Protein AF-A0A957A226-F1 (afdb_monomer_lite)

Sequence (113 aa):
MLREHGGAESPGSNVAVVALAGVTLTEVAVYLPEPSEVVDTRDSLAIVLYGGDHVAAEALIGRLREVLPAMRAGYSWSDGEATLEGLVHVARQALATGRQGSGFRTDFRDQAG

Secondary structure (DSSP, 8-state):
--------------EEEEEEES--HHHHGGGPPSSEEEEEETTEEEEEEET--HHHHHHHHHHHHHH-TT-EEEEEEESSS--HHHHHHHHHHHHHHT---EE-------S--

Radius of gyration: 15.97 Å; chains: 1; bounding box: 43×35×48 Å

Foldseek 3Di:
DDPPDPPPPPCLWKKKKKKKFPDDCVLLVVLADPPWDWDDDPGIIIIIDTSDDLVNRVVSVVVSCVVPVVMFMEMEIESHDDDPVRRNVRRVVCRVVVPHYDYDYPPPPDPPD

pLDDT: mean 76.65, std 21.25, range [28.38, 95.0]

Structure (mmCIF, N/CA/C/O backbone):
data_AF-A0A957A226-F1
#
_entry.id   AF-A0A957A226-F1
#
loop_
_atom_site.group_PDB
_atom_site.id
_atom_site.type_symbol
_atom_site.label_atom_id
_atom_site.label_alt_id
_atom_site.label_comp_id
_atom_site.label_asym_id
_atom_site.label_entity_id
_atom_site.label_seq_id
_atom_site.pdbx_PDB_ins_code
_atom_site.Cartn_x
_atom_site.Cartn_y
_atom_site.Cartn_z
_atom_site.occupancy
_atom_site.B_iso_or_equiv
_atom_site.auth_seq_id
_atom_site.auth_comp_id
_atom_site.auth_asym_id
_atom_site.auth_atom_id
_atom_site.pdbx_PDB_model_num
ATOM 1 N N . MET A 1 1 ? 19.984 22.662 -36.603 1.00 42.81 1 MET A N 1
ATOM 2 C CA . MET A 1 1 ? 18.782 21.938 -36.139 1.00 42.81 1 MET A CA 1
ATOM 3 C C . MET A 1 1 ? 19.138 20.467 -36.049 1.00 42.81 1 MET A C 1
ATOM 5 O O . MET A 1 1 ? 19.166 19.802 -37.072 1.00 42.81 1 MET A O 1
ATOM 9 N N . LEU A 1 2 ? 19.477 19.986 -34.857 1.00 39.78 2 LEU A N 1
ATOM 10 C CA . LEU A 1 2 ? 19.677 18.565 -34.590 1.00 39.78 2 LEU A CA 1
ATOM 11 C C . LEU A 1 2 ? 18.651 18.210 -33.517 1.00 39.78 2 LEU A C 1
ATOM 13 O O . LEU A 1 2 ? 18.757 18.663 -32.383 1.00 39.78 2 LEU A O 1
ATOM 17 N N . ARG A 1 3 ? 17.578 17.525 -33.928 1.00 44.03 3 ARG A N 1
ATOM 18 C CA . ARG A 1 3 ? 16.659 16.868 -33.000 1.00 44.03 3 ARG A CA 1
ATOM 19 C C . ARG A 1 3 ? 17.364 15.592 -32.581 1.00 44.03 3 ARG A C 1
ATOM 21 O O . ARG A 1 3 ? 17.372 14.624 -33.334 1.00 44.03 3 ARG A O 1
ATOM 28 N N . GLU A 1 4 ? 18.037 15.655 -31.443 1.00 44.41 4 GLU A N 1
ATOM 29 C CA . GLU A 1 4 ? 18.612 14.471 -30.832 1.00 44.41 4 GLU A CA 1
ATOM 30 C C . GLU A 1 4 ? 17.477 13.528 -30.450 1.00 44.41 4 GLU A C 1
ATOM 32 O O . GLU A 1 4 ? 16.453 13.930 -29.895 1.00 44.41 4 GLU A O 1
ATOM 37 N N . HIS A 1 5 ? 17.666 12.290 -30.891 1.00 38.03 5 HIS A N 1
ATOM 38 C CA . HIS A 1 5 ? 16.861 11.118 -30.639 1.00 38.03 5 HIS A CA 1
ATOM 39 C C . HIS A 1 5 ? 16.182 11.171 -29.271 1.00 38.03 5 HIS A C 1
ATOM 41 O O . HIS A 1 5 ? 16.836 11.056 -28.236 1.00 38.03 5 HIS A O 1
ATOM 47 N N . GLY A 1 6 ? 14.851 11.276 -29.292 1.00 37.50 6 GLY A N 1
ATOM 48 C CA . GLY A 1 6 ? 14.043 10.727 -28.219 1.00 37.50 6 GLY A CA 1
ATOM 49 C C . GLY A 1 6 ? 14.408 9.256 -28.125 1.00 37.50 6 GLY A C 1
ATOM 50 O O . GLY A 1 6 ? 13.987 8.457 -28.964 1.00 37.50 6 GLY A O 1
ATOM 51 N N . GLY A 1 7 ? 15.276 8.928 -27.167 1.00 33.16 7 GLY A N 1
ATOM 52 C CA . GLY A 1 7 ? 15.410 7.569 -26.693 1.00 33.16 7 GLY A CA 1
ATOM 53 C C . GLY A 1 7 ? 14.004 7.153 -26.318 1.00 33.16 7 GLY A C 1
ATOM 54 O O . GLY A 1 7 ? 13.406 7.754 -25.431 1.00 33.16 7 GLY A O 1
ATOM 55 N N . ALA A 1 8 ? 13.442 6.221 -27.081 1.00 38.34 8 ALA A N 1
ATOM 56 C CA . ALA A 1 8 ? 12.244 5.534 -26.668 1.00 38.34 8 ALA A CA 1
ATOM 57 C C . ALA A 1 8 ? 12.595 4.911 -25.319 1.00 38.34 8 ALA A C 1
ATOM 59 O O . ALA A 1 8 ? 13.353 3.940 -25.265 1.00 38.34 8 ALA A O 1
ATOM 60 N N . GLU A 1 9 ? 12.140 5.550 -24.242 1.00 40.47 9 GLU A N 1
ATOM 61 C CA . GLU A 1 9 ? 12.075 4.941 -22.929 1.00 40.47 9 GLU A CA 1
ATOM 62 C C . GLU A 1 9 ? 11.368 3.616 -23.175 1.00 40.47 9 GLU A C 1
ATOM 64 O O . GLU A 1 9 ? 10.195 3.579 -23.550 1.00 40.47 9 GLU A O 1
ATOM 69 N N . SER A 1 10 ? 12.121 2.518 -23.106 1.00 38.84 10 SER A N 1
ATOM 70 C CA . SER A 1 10 ? 11.485 1.218 -22.988 1.00 38.84 10 SER A CA 1
ATOM 71 C C . SER A 1 10 ? 10.587 1.361 -21.765 1.00 38.84 10 SER A C 1
ATOM 73 O O . SER A 1 10 ? 11.118 1.764 -20.728 1.00 38.84 10 SER A O 1
ATOM 75 N N . PRO A 1 11 ? 9.266 1.135 -21.857 1.00 39.53 11 PRO A N 1
ATOM 76 C CA . PRO A 1 11 ? 8.399 1.185 -20.695 1.00 39.53 11 PRO A CA 1
ATOM 77 C C . PRO A 1 11 ? 8.728 -0.032 -19.821 1.00 39.53 11 PRO A C 1
ATOM 79 O O . PRO A 1 11 ? 7.974 -1.001 -19.764 1.00 39.53 11 PRO A O 1
ATOM 82 N N . GLY A 1 12 ? 9.898 -0.008 -19.175 1.00 47.59 12 GLY A N 1
ATOM 83 C CA . GLY A 1 12 ? 10.171 -0.764 -17.968 1.00 47.59 12 GLY A CA 1
ATOM 84 C C . GLY A 1 12 ? 9.116 -0.276 -17.001 1.00 47.59 12 GLY A C 1
ATOM 85 O O . GLY A 1 12 ? 9.162 0.864 -16.556 1.00 47.59 12 GLY A O 1
ATOM 86 N N . SER A 1 13 ? 8.038 -1.044 -16.899 1.00 65.06 13 SER A N 1
ATOM 87 C CA . SER A 1 13 ? 6.768 -0.525 -16.415 1.00 65.06 13 SER A CA 1
ATOM 88 C C . SER A 1 13 ? 6.948 -0.115 -14.963 1.00 65.06 13 SER A C 1
ATOM 90 O O . SER A 1 13 ? 7.180 -0.981 -14.126 1.00 65.06 13 SER A O 1
ATOM 92 N N . ASN A 1 14 ? 6.878 1.188 -14.682 1.00 83.75 14 ASN A N 1
ATOM 93 C CA . ASN A 1 14 ? 6.948 1.695 -13.317 1.00 83.75 14 ASN A CA 1
ATOM 94 C C . ASN A 1 14 ? 5.892 0.970 -12.484 1.00 83.75 14 ASN A C 1
ATOM 96 O O . ASN A 1 14 ? 4.732 0.875 -12.895 1.00 83.75 14 ASN A O 1
ATOM 100 N N . VAL A 1 15 ? 6.283 0.416 -11.346 1.00 88.50 15 VAL A N 1
ATOM 101 C CA . VAL A 1 15 ? 5.347 -0.238 -10.435 1.00 88.50 15 VAL A CA 1
ATOM 102 C C . VAL A 1 15 ? 5.605 0.278 -9.038 1.00 88.50 15 VAL A C 1
ATOM 104 O O . VAL A 1 15 ? 6.727 0.215 -8.532 1.00 88.50 15 VAL A O 1
ATOM 107 N N . ALA A 1 16 ? 4.535 0.713 -8.385 1.00 91.44 16 ALA A N 1
ATOM 108 C CA . ALA A 1 16 ? 4.526 0.961 -6.957 1.00 91.44 16 ALA A CA 1
ATOM 109 C C . ALA A 1 16 ? 3.642 -0.069 -6.255 1.00 91.44 16 ALA A C 1
ATOM 111 O O . ALA A 1 16 ? 2.612 -0.485 -6.779 1.00 91.44 16 ALA A O 1
ATOM 112 N N . VAL A 1 17 ? 4.039 -0.485 -5.057 1.00 92.19 17 VAL A N 1
ATOM 113 C CA . VAL A 1 17 ? 3.264 -1.397 -4.219 1.00 92.19 17 VAL A CA 1
ATOM 114 C C . VAL A 1 17 ? 3.019 -0.752 -2.869 1.00 92.19 17 VAL A C 1
ATOM 116 O O . VAL A 1 17 ? 3.953 -0.320 -2.197 1.00 92.19 17 VAL A O 1
ATOM 119 N N . VAL A 1 18 ? 1.759 -0.729 -2.446 1.00 93.50 18 VAL A N 1
ATOM 120 C CA . VAL A 1 18 ? 1.317 -0.199 -1.156 1.00 93.50 18 VAL A CA 1
ATOM 121 C C . VAL A 1 18 ? 0.782 -1.342 -0.301 1.00 93.50 18 VAL A C 1
ATOM 123 O O . VAL A 1 18 ? -0.256 -1.916 -0.607 1.00 93.50 18 VAL A O 1
ATOM 126 N N . ALA A 1 19 ? 1.474 -1.669 0.786 1.00 93.69 19 ALA A N 1
ATOM 127 C CA . ALA A 1 19 ? 1.017 -2.626 1.784 1.00 93.69 19 ALA A CA 1
ATOM 128 C C . ALA A 1 19 ? 0.230 -1.913 2.891 1.00 93.69 19 ALA A C 1
ATOM 130 O O . ALA A 1 19 ? 0.723 -0.956 3.489 1.00 93.69 19 ALA A O 1
ATOM 131 N N . LEU A 1 20 ? -0.963 -2.412 3.199 1.00 93.25 20 LEU A N 1
ATOM 132 C CA . LEU A 1 20 ? -1.903 -1.865 4.169 1.00 93.25 20 LEU A CA 1
ATOM 133 C C . LEU A 1 20 ? -2.243 -2.901 5.245 1.00 93.25 20 LEU A C 1
ATOM 135 O O . LEU A 1 20 ? -2.409 -4.082 4.945 1.00 93.25 20 LEU A O 1
ATOM 139 N N . ALA A 1 21 ? -2.403 -2.452 6.489 1.00 91.81 21 ALA A N 1
ATOM 140 C CA . ALA A 1 21 ? -2.951 -3.254 7.584 1.00 91.81 21 ALA A CA 1
ATOM 141 C C . ALA A 1 21 ? -4.009 -2.476 8.373 1.00 91.81 21 ALA A C 1
ATOM 143 O O . ALA A 1 21 ? -3.985 -1.244 8.419 1.00 91.81 21 ALA A O 1
ATOM 144 N N . GLY A 1 22 ? -4.903 -3.221 9.030 1.00 90.50 22 GLY A N 1
ATOM 145 C CA . GLY A 1 22 ? -6.032 -2.659 9.779 1.00 90.50 22 GLY A CA 1
ATOM 146 C C . GLY A 1 22 ? -7.198 -2.211 8.895 1.00 90.50 22 GLY A C 1
ATOM 147 O O . GLY A 1 22 ? -7.996 -1.395 9.336 1.00 90.50 22 GLY A O 1
ATOM 148 N N . VAL A 1 23 ? -7.263 -2.715 7.659 1.00 91.56 23 VAL A N 1
ATOM 149 C CA . VAL A 1 23 ? -8.302 -2.422 6.662 1.00 91.56 23 VAL A CA 1
ATOM 150 C C . VAL A 1 23 ? -8.664 -3.692 5.899 1.00 91.56 23 VAL A C 1
ATOM 152 O O . VAL A 1 23 ? -7.857 -4.618 5.800 1.00 91.56 23 VAL A O 1
ATOM 155 N N . THR A 1 24 ? -9.865 -3.722 5.341 1.00 91.69 24 THR A N 1
ATOM 156 C CA . THR A 1 24 ? -10.384 -4.791 4.484 1.00 91.69 24 THR A CA 1
ATOM 157 C C . THR A 1 24 ? -10.418 -4.362 3.021 1.00 91.69 24 THR A C 1
ATOM 159 O O . THR A 1 24 ? -10.451 -3.170 2.708 1.00 91.69 24 THR A O 1
ATOM 162 N N . LEU A 1 25 ? -10.445 -5.335 2.101 1.00 90.19 25 LEU A N 1
ATOM 163 C CA . LEU A 1 25 ? -10.555 -5.053 0.666 1.00 90.19 25 LEU A CA 1
ATOM 164 C C . LEU A 1 25 ? -11.788 -4.192 0.362 1.00 90.19 25 LEU A C 1
ATOM 166 O O . LEU A 1 25 ? -11.698 -3.234 -0.397 1.00 90.19 25 LEU A O 1
ATOM 170 N N . THR A 1 26 ? -12.917 -4.484 1.008 1.00 91.06 26 THR A N 1
ATOM 171 C CA . THR A 1 26 ? -14.169 -3.736 0.843 1.00 91.06 26 THR A CA 1
ATOM 172 C C . THR A 1 26 ? -14.023 -2.257 1.204 1.00 91.06 26 THR A C 1
ATOM 174 O O . THR A 1 26 ? -14.584 -1.408 0.517 1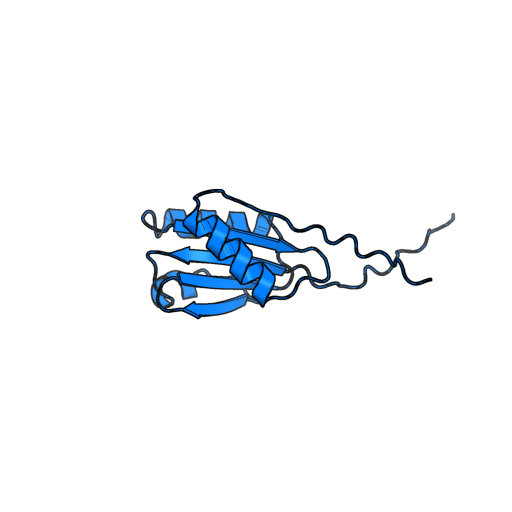.00 91.06 26 THR A O 1
ATOM 177 N N . GLU A 1 27 ? -13.263 -1.936 2.254 1.00 91.31 27 GLU A N 1
ATOM 178 C CA . GLU A 1 27 ? -13.040 -0.551 2.687 1.00 91.31 27 GLU A CA 1
ATOM 179 C C . GLU A 1 27 ? -12.171 0.235 1.703 1.00 91.31 27 GLU A C 1
ATOM 181 O O . GLU A 1 27 ? -12.390 1.431 1.521 1.00 91.31 27 GLU A O 1
ATOM 186 N N . VAL A 1 28 ? -11.201 -0.419 1.055 1.00 92.00 28 VAL A N 1
ATOM 187 C CA . VAL A 1 28 ? -10.244 0.262 0.167 1.00 92.00 28 VAL A CA 1
ATOM 188 C C . VAL A 1 28 ? -10.650 0.241 -1.307 1.00 92.00 28 VAL A C 1
ATOM 190 O O . VAL A 1 28 ? -10.242 1.135 -2.044 1.00 92.00 28 VAL A O 1
ATOM 193 N N . ALA A 1 29 ? -11.469 -0.725 -1.741 1.00 90.25 29 ALA A N 1
ATOM 194 C CA . ALA A 1 29 ? -11.789 -0.984 -3.150 1.00 90.25 29 ALA A CA 1
ATOM 195 C C . ALA A 1 29 ? -12.325 0.245 -3.904 1.00 90.25 29 ALA A C 1
ATOM 197 O O . ALA A 1 29 ? -11.977 0.457 -5.060 1.00 90.25 29 ALA A O 1
ATOM 198 N N . VAL A 1 30 ? -13.128 1.085 -3.245 1.00 90.00 30 VAL A N 1
ATOM 199 C CA . VAL A 1 30 ? -13.733 2.283 -3.859 1.00 90.00 30 VAL A CA 1
ATOM 200 C C . VAL A 1 30 ? -12.746 3.439 -4.073 1.00 90.00 30 VAL A C 1
ATOM 202 O O . VAL A 1 30 ? -13.087 4.420 -4.728 1.00 90.00 30 VAL A O 1
ATOM 205 N N . TYR A 1 31 ? -11.535 3.342 -3.518 1.00 88.75 31 TYR A N 1
ATOM 206 C CA . TYR A 1 31 ? -10.499 4.377 -3.590 1.00 88.75 31 TYR A CA 1
ATOM 207 C C . TYR A 1 31 ? -9.321 3.992 -4.488 1.00 88.75 31 TYR A C 1
ATOM 209 O O . TYR A 1 31 ? -8.416 4.814 -4.678 1.00 88.75 31 TYR A O 1
ATOM 217 N N . LEU A 1 32 ? -9.315 2.761 -5.009 1.00 88.38 32 LEU A N 1
ATOM 218 C CA . LEU A 1 32 ? -8.213 2.239 -5.803 1.00 88.38 32 LEU A CA 1
ATOM 219 C C . LEU A 1 32 ? -8.165 2.930 -7.172 1.00 88.38 32 LEU A C 1
ATOM 221 O O . LEU A 1 32 ? -9.189 3.016 -7.850 1.00 88.38 32 LEU A O 1
ATOM 225 N N . PRO A 1 33 ? -6.997 3.441 -7.595 1.00 85.25 33 PRO A N 1
ATOM 226 C CA . PRO A 1 33 ? -6.833 3.955 -8.946 1.00 85.25 33 PRO A CA 1
ATOM 227 C C . PRO A 1 33 ? -6.834 2.798 -9.952 1.00 85.25 33 PRO A C 1
ATOM 229 O O . PRO A 1 33 ? -6.331 1.716 -9.657 1.00 85.25 33 PRO A O 1
ATOM 232 N N . GLU A 1 34 ? -7.347 3.024 -11.156 1.00 82.50 34 GLU A N 1
ATOM 233 C CA . GLU A 1 34 ? -7.177 2.085 -12.268 1.00 82.50 34 GLU A CA 1
ATOM 234 C C . GLU A 1 34 ? -6.020 2.546 -13.174 1.00 82.50 34 GLU A C 1
ATOM 236 O O . GLU A 1 34 ? -5.928 3.745 -13.457 1.00 82.50 34 GLU A O 1
ATOM 241 N N . PRO A 1 35 ? -5.152 1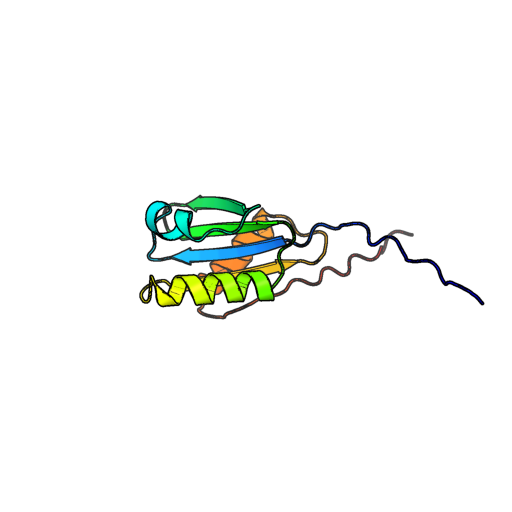.637 -13.661 1.00 82.06 35 PRO A N 1
ATOM 242 C CA . PRO A 1 35 ? -5.121 0.196 -13.391 1.00 82.06 35 PRO A CA 1
ATOM 243 C C . PRO A 1 35 ? -4.399 -0.158 -12.072 1.00 82.06 35 PRO A C 1
ATOM 245 O O . PRO A 1 35 ? -3.253 0.238 -11.855 1.00 82.06 35 PRO A O 1
ATOM 248 N N . SER A 1 36 ? -5.038 -0.966 -11.217 1.00 87.81 36 SER A N 1
ATOM 249 C CA . SER A 1 36 ? -4.406 -1.552 -10.025 1.00 87.81 36 SER A CA 1
ATOM 250 C C . SER A 1 36 ? -4.805 -3.007 -9.799 1.00 87.81 36 SER A C 1
ATOM 252 O O . SER A 1 36 ? -5.836 -3.475 -10.278 1.00 87.81 36 SER A O 1
ATOM 254 N N . GLU A 1 37 ? -3.967 -3.726 -9.060 1.00 91.94 37 GLU A N 1
ATOM 255 C CA . GLU A 1 37 ? -4.219 -5.097 -8.616 1.00 91.94 37 GLU A CA 1
ATOM 256 C C . GLU A 1 37 ? -4.114 -5.177 -7.092 1.00 91.94 37 GLU A C 1
ATOM 258 O O . GLU A 1 37 ? -3.317 -4.469 -6.478 1.00 91.94 37 GLU A O 1
ATOM 263 N N . VAL A 1 38 ? -4.912 -6.045 -6.469 1.00 92.31 38 VAL A N 1
ATOM 264 C CA . VAL A 1 38 ? -4.864 -6.281 -5.023 1.00 92.31 38 VAL A CA 1
ATOM 265 C C . VAL A 1 38 ? -4.412 -7.709 -4.757 1.00 92.31 38 VAL A C 1
ATOM 267 O O . VAL A 1 38 ? -5.068 -8.669 -5.152 1.00 92.31 38 VAL A O 1
ATOM 270 N N . VAL A 1 39 ? -3.324 -7.835 -4.005 1.00 89.69 39 VAL A N 1
ATOM 271 C CA . VAL A 1 39 ? -2.850 -9.086 -3.423 1.00 89.69 39 VAL A CA 1
ATOM 272 C C . VAL A 1 39 ? -3.264 -9.121 -1.953 1.00 89.69 39 VAL A C 1
ATOM 274 O O . VAL A 1 39 ? -2.664 -8.463 -1.099 1.00 89.69 39 VAL A O 1
ATOM 277 N N . ASP A 1 40 ? -4.306 -9.892 -1.659 1.00 87.25 40 ASP A N 1
ATOM 278 C CA . ASP A 1 40 ? -4.821 -10.088 -0.303 1.00 87.25 40 ASP A CA 1
ATOM 279 C C . ASP A 1 40 ? -4.058 -11.208 0.425 1.00 87.25 40 ASP A C 1
ATOM 281 O O . ASP A 1 40 ? -3.793 -12.281 -0.122 1.00 87.25 40 ASP A O 1
ATOM 285 N N . THR A 1 41 ? -3.691 -10.960 1.680 1.00 78.44 41 THR A N 1
ATOM 286 C CA . THR A 1 41 ? -3.139 -11.963 2.593 1.00 78.44 41 THR A CA 1
ATOM 287 C C . THR A 1 41 ? -3.763 -11.818 3.969 1.00 78.44 41 THR A C 1
ATOM 289 O O . THR A 1 41 ? -4.258 -10.754 4.319 1.00 78.44 41 THR A O 1
ATOM 292 N N . ARG A 1 42 ? -3.658 -12.869 4.794 1.00 77.94 42 ARG A N 1
ATOM 293 C CA . ARG A 1 42 ? -4.294 -12.940 6.124 1.00 77.94 42 ARG A CA 1
ATOM 294 C C . ARG A 1 42 ? -4.103 -11.699 7.004 1.00 77.94 42 ARG A C 1
ATOM 296 O O . ARG A 1 42 ? -5.007 -11.382 7.767 1.00 77.94 42 ARG A O 1
ATOM 303 N N . ASP A 1 43 ? -2.958 -11.025 6.900 1.00 83.94 43 ASP A N 1
ATOM 304 C CA . ASP A 1 43 ? -2.563 -9.952 7.818 1.00 83.94 43 ASP A CA 1
ATOM 305 C C . ASP A 1 43 ? -2.382 -8.582 7.134 1.00 83.94 43 ASP A C 1
ATOM 307 O O . ASP A 1 43 ? -2.135 -7.580 7.808 1.00 83.94 43 ASP A O 1
ATOM 311 N N . SER A 1 44 ? -2.461 -8.518 5.798 1.00 89.19 44 SER A N 1
ATOM 312 C CA . SER A 1 44 ? -2.255 -7.276 5.042 1.00 89.19 44 SER A CA 1
ATOM 313 C C . SER A 1 44 ? -2.800 -7.352 3.617 1.00 89.19 44 SER A C 1
ATOM 315 O O . SER A 1 44 ? -2.738 -8.404 2.978 1.00 89.19 44 SER A O 1
ATOM 317 N N . LEU A 1 45 ? -3.213 -6.207 3.084 1.00 94.31 45 LEU A N 1
ATOM 318 C CA . LEU A 1 45 ? -3.486 -6.023 1.659 1.00 94.31 45 LEU A CA 1
ATOM 319 C C . LEU A 1 45 ? -2.257 -5.414 0.992 1.00 94.31 45 LEU A C 1
ATOM 321 O O . LEU A 1 45 ? -1.659 -4.505 1.557 1.00 94.31 45 LEU A O 1
ATOM 325 N N . ALA A 1 46 ? -1.888 -5.863 -0.202 1.00 93.75 46 ALA A N 1
ATOM 326 C CA . ALA A 1 46 ? -0.916 -5.172 -1.043 1.00 93.75 46 ALA A CA 1
ATOM 327 C C . ALA A 1 46 ? -1.596 -4.690 -2.329 1.00 93.75 46 ALA A C 1
ATOM 329 O O . ALA A 1 46 ? -2.197 -5.484 -3.042 1.00 93.75 46 ALA A O 1
ATOM 330 N N . ILE A 1 47 ? -1.511 -3.393 -2.611 1.00 95.00 47 ILE A N 1
ATOM 331 C CA . ILE A 1 47 ? -2.079 -2.748 -3.796 1.00 95.00 47 ILE A CA 1
ATOM 332 C C . ILE A 1 47 ? -0.939 -2.455 -4.763 1.00 95.00 47 ILE A C 1
ATOM 334 O O . ILE A 1 47 ? -0.004 -1.739 -4.413 1.00 95.00 47 ILE A O 1
ATOM 338 N N . VAL A 1 48 ? -1.027 -2.999 -5.967 1.00 93.31 48 VAL A N 1
ATOM 339 C CA . VAL A 1 48 ? -0.073 -2.819 -7.059 1.00 93.31 48 VAL A CA 1
ATOM 340 C C . VAL A 1 48 ? -0.583 -1.711 -7.970 1.00 93.31 48 VAL A C 1
ATOM 342 O O . VAL A 1 48 ? -1.708 -1.779 -8.458 1.00 93.31 48 VAL A O 1
ATOM 345 N N . LEU A 1 49 ? 0.239 -0.692 -8.193 1.00 92.12 49 LEU A N 1
ATOM 346 C CA . LEU A 1 49 ? -0.045 0.470 -9.027 1.00 92.12 49 LEU A CA 1
ATOM 347 C C . LEU A 1 49 ? 0.792 0.370 -10.303 1.00 92.12 49 LEU A C 1
ATOM 349 O O . LEU A 1 49 ? 1.983 0.690 -10.295 1.00 92.12 49 LEU A O 1
ATOM 353 N N . TYR A 1 50 ? 0.178 -0.095 -11.391 1.00 88.31 50 TYR A N 1
ATOM 354 C CA . TYR A 1 50 ? 0.850 -0.214 -12.684 1.00 88.31 50 TYR A CA 1
ATOM 355 C C . TYR A 1 50 ? 1.027 1.168 -13.322 1.00 88.31 50 TYR A C 1
ATOM 357 O O . TYR A 1 50 ? 0.089 1.958 -13.395 1.00 88.31 50 TYR A O 1
ATOM 365 N N . GLY A 1 51 ? 2.243 1.470 -13.770 1.00 87.00 51 GLY A N 1
ATOM 366 C CA . GLY A 1 51 ? 2.655 2.817 -14.168 1.00 87.00 51 GLY A CA 1
ATOM 367 C C . GLY A 1 51 ? 2.846 3.782 -12.990 1.00 87.00 51 GLY A C 1
ATOM 368 O O . GLY A 1 51 ? 3.019 4.976 -13.221 1.00 87.00 51 GLY A O 1
ATOM 369 N N . GLY A 1 52 ? 2.780 3.295 -11.746 1.00 84.50 52 GLY A N 1
ATOM 370 C CA . GLY A 1 52 ? 2.877 4.106 -10.534 1.00 84.50 52 GLY A CA 1
ATOM 371 C C . GLY A 1 52 ? 4.306 4.250 -10.011 1.00 84.50 52 GLY A C 1
ATOM 372 O O . GLY A 1 52 ? 5.141 3.370 -10.194 1.00 84.50 52 GLY A O 1
ATOM 373 N N . ASP A 1 53 ? 4.556 5.350 -9.307 1.00 88.06 53 ASP A N 1
ATOM 374 C CA . ASP A 1 53 ? 5.807 5.660 -8.615 1.00 88.06 53 ASP A CA 1
ATOM 375 C C . ASP A 1 53 ? 5.560 5.914 -7.112 1.00 88.06 53 ASP A C 1
ATOM 377 O O . ASP A 1 53 ? 4.465 5.693 -6.577 1.00 88.06 53 ASP A O 1
ATOM 381 N N . HIS A 1 54 ? 6.584 6.392 -6.404 1.00 86.00 54 HIS A N 1
ATOM 382 C CA . HIS A 1 54 ? 6.453 6.791 -5.002 1.00 86.00 54 HIS A CA 1
ATOM 383 C C . HIS A 1 54 ? 5.387 7.876 -4.771 1.00 86.00 54 HIS A C 1
ATOM 385 O O . HIS A 1 54 ? 4.699 7.829 -3.753 1.00 86.00 54 HIS A O 1
ATOM 391 N N . VAL A 1 55 ? 5.193 8.811 -5.708 1.00 89.94 55 VAL A N 1
ATOM 392 C CA . VAL A 1 55 ? 4.185 9.876 -5.592 1.00 89.94 55 VAL A CA 1
ATOM 393 C C . VAL A 1 55 ? 2.784 9.279 -5.666 1.00 89.94 55 VAL A C 1
ATOM 395 O O . VAL A 1 55 ? 1.921 9.626 -4.859 1.00 89.94 55 VAL A O 1
ATOM 398 N N . ALA A 1 56 ? 2.555 8.336 -6.582 1.00 89.81 56 ALA A N 1
ATOM 399 C CA . ALA A 1 56 ? 1.290 7.613 -6.682 1.00 89.81 56 ALA A CA 1
ATOM 400 C C . ALA A 1 56 ? 0.987 6.812 -5.403 1.00 89.81 56 ALA A C 1
ATOM 402 O O . ALA A 1 56 ? -0.144 6.837 -4.906 1.00 89.81 56 ALA A O 1
ATOM 403 N N . ALA A 1 57 ? 1.999 6.149 -4.835 1.00 90.25 57 ALA A N 1
ATOM 404 C CA . ALA A 1 57 ? 1.872 5.429 -3.570 1.00 90.25 57 ALA A CA 1
ATOM 405 C C . ALA A 1 57 ? 1.522 6.364 -2.401 1.00 90.25 57 ALA A C 1
ATOM 407 O O . ALA A 1 57 ? 0.581 6.095 -1.651 1.00 90.25 57 ALA A O 1
ATOM 408 N N . GLU A 1 58 ? 2.236 7.481 -2.251 1.00 90.25 58 GLU A N 1
ATOM 409 C CA . GLU A 1 58 ? 1.991 8.461 -1.189 1.00 90.25 58 GLU A CA 1
ATOM 410 C C . GLU A 1 58 ? 0.624 9.132 -1.322 1.00 90.25 58 GLU A C 1
ATOM 412 O O . GLU A 1 58 ? -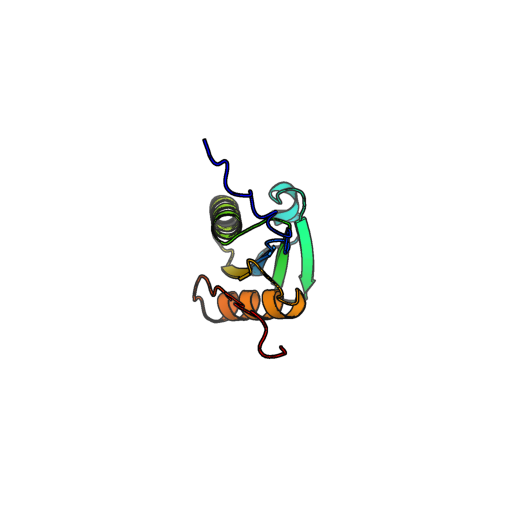0.079 9.293 -0.322 1.00 90.25 58 GLU A O 1
ATOM 417 N N . ALA A 1 59 ? 0.203 9.454 -2.546 1.00 92.38 59 ALA A N 1
ATOM 418 C CA . ALA A 1 59 ? -1.115 10.015 -2.816 1.00 92.38 59 ALA A CA 1
ATOM 419 C C . ALA A 1 59 ? -2.241 9.047 -2.417 1.00 92.38 59 ALA A C 1
ATOM 421 O O . ALA A 1 59 ? -3.216 9.461 -1.781 1.00 92.38 59 ALA A O 1
ATOM 422 N N . LEU A 1 60 ? -2.102 7.756 -2.738 1.00 92.75 60 LEU A N 1
ATOM 423 C CA . LEU A 1 60 ? -3.058 6.729 -2.323 1.00 92.75 60 LEU A CA 1
ATOM 424 C C . LEU A 1 60 ? -3.099 6.589 -0.796 1.00 92.75 60 LEU A C 1
ATOM 426 O O . LEU A 1 60 ? -4.180 6.590 -0.208 1.00 92.75 60 LEU A O 1
ATOM 430 N N . ILE A 1 61 ? -1.937 6.516 -0.140 1.00 91.69 61 ILE A N 1
ATOM 431 C CA . ILE A 1 61 ? -1.850 6.417 1.324 1.00 91.69 61 ILE A CA 1
ATOM 432 C C . ILE A 1 61 ? -2.484 7.639 1.993 1.00 91.69 61 ILE A C 1
ATOM 434 O O . ILE A 1 61 ? -3.222 7.480 2.964 1.00 91.69 61 ILE A O 1
ATOM 438 N N . GLY A 1 62 ? -2.211 8.844 1.487 1.00 91.69 62 GLY A N 1
ATOM 439 C CA . GLY A 1 62 ? -2.786 10.089 1.989 1.00 91.69 62 GLY A CA 1
ATOM 440 C C . GLY A 1 62 ? -4.310 10.056 1.947 1.00 91.69 62 GLY A C 1
ATOM 441 O O . GLY A 1 62 ? -4.948 10.198 2.988 1.00 91.69 62 GLY A O 1
ATOM 442 N N . ARG A 1 63 ? -4.882 9.745 0.778 1.00 93.31 63 ARG A N 1
ATOM 443 C CA . ARG A 1 63 ? -6.336 9.623 0.597 1.00 93.31 63 ARG A CA 1
ATOM 444 C C . ARG A 1 63 ? -6.947 8.577 1.526 1.00 93.31 63 ARG A C 1
ATOM 446 O O . ARG A 1 63 ? -7.960 8.838 2.161 1.00 93.31 63 ARG A O 1
ATOM 453 N N . LEU A 1 64 ? -6.334 7.399 1.631 1.00 91.81 64 LEU A N 1
ATOM 454 C CA . LEU A 1 64 ? -6.844 6.336 2.497 1.00 91.81 64 LEU A CA 1
ATOM 455 C C . LEU A 1 64 ? -6.775 6.715 3.979 1.00 91.81 64 LEU A C 1
ATOM 457 O O . LEU A 1 64 ? -7.683 6.372 4.724 1.00 91.81 64 LEU A O 1
ATOM 461 N N . ARG A 1 65 ? -5.755 7.456 4.423 1.00 90.88 65 ARG A N 1
ATOM 462 C CA . ARG A 1 65 ? -5.656 7.918 5.819 1.00 90.88 65 ARG A CA 1
ATOM 463 C C . ARG A 1 65 ? -6.737 8.925 6.206 1.00 90.88 65 ARG A C 1
ATOM 465 O O . ARG A 1 65 ? -7.105 8.962 7.377 1.00 90.88 65 ARG A O 1
ATOM 472 N N . GLU A 1 66 ? -7.245 9.717 5.262 1.00 92.62 66 GLU A N 1
ATOM 473 C CA . GLU A 1 66 ? -8.351 10.653 5.518 1.00 92.62 66 GLU A CA 1
ATOM 474 C C . GLU A 1 66 ? -9.641 9.922 5.909 1.00 92.62 66 GLU A C 1
ATOM 476 O O . GLU A 1 66 ? -10.408 10.418 6.734 1.00 92.62 66 GLU A O 1
ATOM 481 N N . VAL A 1 67 ? -9.863 8.731 5.348 1.00 94.06 67 VAL A N 1
ATOM 482 C CA . VAL A 1 67 ? -11.081 7.932 5.559 1.00 94.06 67 VAL A CA 1
ATOM 483 C C . VAL A 1 67 ? -10.884 6.753 6.519 1.00 94.06 67 VAL A C 1
ATOM 485 O O . VAL A 1 67 ? -11.833 6.336 7.178 1.00 94.06 67 VAL A O 1
ATOM 488 N N . LEU A 1 68 ? -9.659 6.237 6.643 1.00 91.00 68 LEU A N 1
ATOM 489 C CA . LEU A 1 68 ? -9.280 5.076 7.455 1.00 91.00 68 LEU A CA 1
ATOM 490 C C . LEU A 1 68 ? -8.096 5.444 8.378 1.00 91.00 68 LEU A C 1
ATOM 492 O O . LEU A 1 68 ? -6.975 4.967 8.187 1.00 91.00 68 LEU A O 1
ATOM 496 N N . PRO A 1 69 ? -8.303 6.286 9.409 1.00 86.50 69 PRO A N 1
ATOM 497 C CA . PRO A 1 69 ? -7.214 6.850 10.218 1.00 86.50 69 PRO A CA 1
ATOM 498 C C . PRO A 1 69 ? -6.461 5.821 11.077 1.00 86.50 69 PRO A C 1
ATOM 500 O O . PRO A 1 69 ? -5.334 6.074 11.495 1.00 86.50 69 PRO A O 1
ATOM 503 N N . ALA A 1 70 ? -7.064 4.657 11.343 1.00 88.00 70 ALA A N 1
ATOM 504 C CA . ALA A 1 70 ? -6.427 3.558 12.074 1.00 88.00 70 ALA A CA 1
ATOM 505 C C . ALA A 1 70 ? -5.537 2.665 11.183 1.00 88.00 70 ALA A C 1
ATOM 507 O O . ALA A 1 70 ? -4.847 1.778 11.691 1.00 88.00 70 ALA A O 1
ATOM 508 N N . MET A 1 71 ? -5.544 2.889 9.865 1.00 91.19 71 MET A N 1
ATOM 509 C CA . MET A 1 71 ? -4.771 2.111 8.906 1.00 91.19 71 MET A CA 1
ATOM 510 C C . MET A 1 71 ? -3.269 2.354 9.073 1.00 91.19 71 MET A C 1
ATOM 512 O O . MET A 1 71 ? -2.794 3.486 9.208 1.00 91.19 71 MET A O 1
ATOM 516 N N . ARG A 1 72 ? -2.488 1.281 8.955 1.00 90.44 72 ARG A N 1
ATOM 517 C CA . ARG A 1 72 ? -1.035 1.356 8.772 1.00 90.44 72 ARG A CA 1
ATOM 518 C C . ARG A 1 72 ? -0.693 1.105 7.312 1.00 90.44 72 ARG A C 1
ATOM 520 O O . ARG A 1 72 ? -1.322 0.267 6.677 1.00 90.44 72 ARG A O 1
ATOM 527 N N . ALA A 1 73 ? 0.326 1.798 6.812 1.00 90.88 73 ALA A N 1
ATOM 528 C CA . ALA A 1 73 ? 0.791 1.647 5.439 1.00 90.88 73 ALA A CA 1
ATOM 529 C C . ALA A 1 73 ? 2.321 1.592 5.358 1.0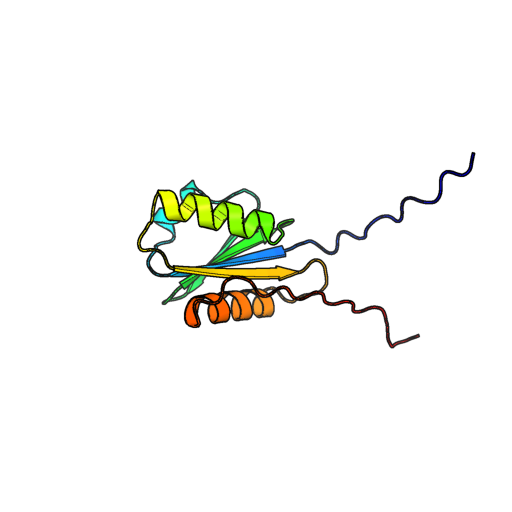0 90.88 73 ALA A C 1
ATOM 531 O O . ALA A 1 73 ? 3.010 2.267 6.126 1.00 90.88 73 ALA A O 1
ATOM 532 N N . GLY A 1 74 ? 2.826 0.822 4.400 1.00 91.62 74 GLY A N 1
ATOM 533 C CA . GLY A 1 74 ? 4.202 0.846 3.908 1.00 91.62 74 GLY A CA 1
ATOM 534 C C . GLY A 1 74 ? 4.193 0.718 2.388 1.00 91.62 74 GLY A C 1
ATOM 535 O O . GLY A 1 74 ? 3.243 0.176 1.831 1.00 91.62 74 GLY A O 1
ATOM 536 N N . TYR A 1 75 ? 5.211 1.231 1.702 1.00 91.75 75 TYR A N 1
ATOM 537 C CA . TYR A 1 75 ? 5.254 1.168 0.242 1.00 91.75 75 TYR A CA 1
ATOM 538 C C . TYR A 1 75 ? 6.663 0.932 -0.299 1.00 91.75 75 TYR A C 1
ATOM 540 O O . TYR A 1 75 ? 7.662 1.218 0.368 1.00 91.75 75 TYR A O 1
ATOM 548 N N . SER A 1 76 ? 6.717 0.413 -1.519 1.00 91.50 76 SER A N 1
ATOM 549 C CA . SER A 1 76 ? 7.912 0.236 -2.343 1.00 91.50 76 SER A CA 1
ATOM 550 C C . SER A 1 76 ? 7.597 0.651 -3.780 1.00 91.50 76 SER A C 1
ATOM 552 O O . SER A 1 76 ? 6.432 0.708 -4.172 1.00 91.50 76 SER A O 1
ATOM 554 N N . TRP A 1 77 ? 8.621 0.967 -4.567 1.00 89.94 77 TRP A N 1
ATOM 555 C CA . TRP A 1 77 ? 8.467 1.220 -5.998 1.00 89.94 77 TRP A CA 1
ATOM 556 C C . TRP A 1 77 ? 9.742 0.850 -6.751 1.00 89.94 77 TRP A C 1
ATOM 558 O O . TRP A 1 77 ? 10.825 0.767 -6.155 1.00 89.94 77 TRP A O 1
ATOM 568 N N . SER A 1 78 ? 9.603 0.630 -8.054 1.00 86.19 78 SER A N 1
ATOM 569 C CA . SER A 1 78 ? 10.720 0.474 -8.976 1.00 86.19 78 SER A CA 1
ATOM 570 C C . SER A 1 78 ? 10.401 1.100 -10.326 1.00 86.19 78 SER A C 1
ATOM 572 O O . SER A 1 78 ? 9.297 0.936 -10.847 1.00 86.19 78 SER A O 1
ATOM 574 N N . ASP A 1 79 ? 11.412 1.759 -10.888 1.00 81.12 79 ASP A N 1
ATOM 575 C CA . ASP A 1 79 ? 11.395 2.353 -12.228 1.00 81.12 79 ASP A CA 1
ATOM 576 C C . ASP A 1 79 ? 12.061 1.405 -13.259 1.00 81.12 79 ASP A C 1
ATOM 578 O O . ASP A 1 79 ? 12.595 1.842 -14.278 1.00 81.12 79 ASP A O 1
ATOM 582 N N . GLY A 1 80 ? 12.136 0.098 -12.960 1.00 74.44 80 GLY A N 1
ATOM 583 C CA . GLY A 1 80 ? 12.886 -0.882 -13.752 1.00 74.44 80 GLY A CA 1
ATOM 584 C C . GLY A 1 80 ? 12.542 -2.341 -13.437 1.00 74.44 80 GLY A C 1
ATOM 585 O O . GLY A 1 80 ? 11.456 -2.652 -12.952 1.00 74.44 80 GLY A O 1
ATOM 586 N N . GLU A 1 81 ? 13.468 -3.262 -13.732 1.00 67.50 81 GLU A N 1
ATOM 587 C CA . GLU A 1 81 ? 13.278 -4.696 -13.473 1.00 67.50 81 GLU A CA 1
ATOM 588 C C . GLU A 1 81 ? 13.347 -4.996 -11.968 1.00 67.50 81 GLU A C 1
ATOM 590 O O . GLU A 1 81 ? 14.408 -5.237 -11.386 1.00 67.50 81 GLU A O 1
ATOM 595 N N . ALA A 1 82 ? 12.184 -4.986 -11.325 1.00 72.25 82 ALA A N 1
ATOM 596 C CA . ALA A 1 82 ? 11.958 -5.570 -10.013 1.00 72.25 82 ALA A CA 1
ATOM 597 C C . ALA A 1 82 ? 10.835 -6.603 -10.115 1.00 72.25 82 ALA A C 1
ATOM 599 O O . ALA A 1 82 ? 9.857 -6.418 -10.841 1.00 72.25 82 ALA A O 1
ATOM 600 N N . THR A 1 83 ? 10.951 -7.706 -9.376 1.00 85.38 83 THR A N 1
ATOM 601 C CA . THR A 1 83 ? 9.858 -8.679 -9.309 1.00 85.38 83 THR A CA 1
ATOM 602 C C . THR A 1 83 ? 8.733 -8.128 -8.442 1.00 85.38 83 THR A C 1
ATOM 604 O O . THR A 1 83 ? 8.974 -7.530 -7.389 1.00 85.38 83 THR A O 1
ATOM 607 N N . LEU A 1 84 ? 7.487 -8.377 -8.853 1.00 85.88 84 LEU A N 1
ATOM 608 C CA . LEU A 1 84 ? 6.318 -7.963 -8.080 1.00 85.88 84 LEU A CA 1
ATOM 609 C C . LEU A 1 84 ? 6.353 -8.533 -6.653 1.00 85.88 84 LEU A C 1
ATOM 611 O O . LEU A 1 84 ? 6.078 -7.825 -5.688 1.00 85.88 84 LEU A O 1
ATOM 615 N N . GLU A 1 85 ? 6.768 -9.793 -6.507 1.00 86.06 85 GLU A N 1
ATOM 616 C CA . GLU A 1 85 ? 6.936 -10.445 -5.206 1.00 86.06 85 GLU A CA 1
ATOM 617 C C . GLU A 1 85 ? 7.959 -9.719 -4.315 1.00 86.06 85 GLU A C 1
ATOM 619 O O . GLU A 1 85 ? 7.698 -9.493 -3.131 1.00 86.06 85 GLU A O 1
ATOM 624 N N . GLY A 1 86 ? 9.092 -9.293 -4.885 1.00 88.00 86 GLY A N 1
ATOM 625 C CA . GLY A 1 86 ? 10.111 -8.524 -4.171 1.00 88.00 86 GLY A CA 1
ATOM 626 C C . GLY A 1 86 ? 9.581 -7.172 -3.698 1.00 88.00 86 GLY A C 1
ATOM 627 O O . GLY A 1 86 ? 9.762 -6.808 -2.535 1.00 88.00 86 GLY A O 1
ATOM 628 N N . LEU A 1 87 ? 8.848 -6.459 -4.557 1.00 87.88 87 LEU A N 1
ATOM 629 C CA . LEU A 1 87 ? 8.217 -5.189 -4.194 1.00 87.88 87 LEU A CA 1
ATOM 630 C C . LEU A 1 87 ? 7.172 -5.362 -3.085 1.00 87.88 87 LEU A C 1
ATOM 632 O O . LEU A 1 87 ? 7.198 -4.611 -2.106 1.00 87.88 87 LEU A O 1
ATOM 636 N N . VAL A 1 88 ? 6.307 -6.376 -3.177 1.00 90.19 88 VAL A N 1
ATOM 637 C CA . VAL A 1 88 ? 5.324 -6.711 -2.131 1.00 90.19 88 VAL A CA 1
ATOM 638 C C . VAL A 1 88 ? 6.018 -7.029 -0.807 1.00 90.19 88 VAL A C 1
ATOM 640 O O . VAL A 1 88 ? 5.590 -6.548 0.246 1.00 90.19 88 VAL A O 1
ATOM 643 N N . HIS A 1 89 ? 7.110 -7.795 -0.838 1.00 88.56 89 HIS A N 1
ATOM 644 C CA . HIS A 1 89 ? 7.890 -8.110 0.355 1.00 88.56 89 HIS A CA 1
ATOM 645 C C . HIS A 1 89 ? 8.449 -6.845 1.025 1.00 88.56 89 HIS A C 1
ATOM 647 O O . HIS A 1 89 ? 8.267 -6.652 2.229 1.00 88.56 89 HIS A O 1
ATOM 653 N N . VAL A 1 90 ? 9.071 -5.950 0.251 1.00 88.50 90 VAL A N 1
ATOM 654 C CA . VAL A 1 90 ? 9.631 -4.680 0.748 1.00 88.50 90 VAL A CA 1
ATOM 655 C C . VAL A 1 90 ? 8.536 -3.785 1.325 1.00 88.50 90 VAL A C 1
ATOM 657 O O . VAL A 1 90 ? 8.694 -3.258 2.426 1.00 88.50 90 VAL A O 1
ATOM 660 N N . ALA A 1 91 ? 7.401 -3.646 0.633 1.00 89.38 91 ALA A N 1
ATOM 661 C CA . ALA A 1 91 ? 6.277 -2.842 1.112 1.00 89.38 91 ALA A CA 1
ATOM 662 C C . ALA A 1 91 ? 5.748 -3.359 2.464 1.00 89.38 91 ALA A C 1
ATOM 664 O O . ALA A 1 91 ? 5.457 -2.572 3.369 1.00 89.38 91 ALA A O 1
ATOM 665 N N . ARG A 1 92 ? 5.696 -4.683 2.656 1.00 88.94 92 ARG A N 1
ATOM 666 C CA . ARG A 1 92 ? 5.320 -5.303 3.939 1.00 88.94 92 ARG A CA 1
ATOM 667 C C . ARG A 1 92 ? 6.358 -5.101 5.037 1.00 88.94 92 ARG A C 1
ATOM 669 O O . ARG A 1 92 ? 5.987 -4.864 6.185 1.00 88.94 92 ARG A O 1
ATOM 676 N N . GLN A 1 93 ? 7.647 -5.161 4.717 1.00 88.25 93 GLN A N 1
ATOM 677 C CA . GLN A 1 93 ? 8.693 -4.832 5.688 1.00 88.25 93 GLN A CA 1
ATOM 678 C C . GLN A 1 93 ? 8.614 -3.362 6.125 1.00 88.25 93 GLN A C 1
ATOM 680 O O . GLN A 1 93 ? 8.727 -3.063 7.319 1.00 88.25 93 GLN A O 1
ATOM 685 N N . ALA A 1 94 ? 8.353 -2.449 5.188 1.00 85.94 94 ALA A N 1
ATOM 686 C CA . ALA A 1 94 ? 8.104 -1.037 5.476 1.00 85.94 94 ALA A CA 1
ATOM 687 C C . ALA A 1 94 ? 6.894 -0.867 6.417 1.00 85.94 94 ALA A C 1
ATOM 689 O O . ALA A 1 94 ? 6.988 -0.204 7.452 1.00 85.94 94 ALA A O 1
ATOM 690 N N . LEU A 1 95 ? 5.791 -1.571 6.136 1.00 86.88 95 LEU A N 1
ATOM 691 C CA . LEU A 1 95 ? 4.595 -1.602 6.982 1.00 86.88 95 LEU A CA 1
ATOM 692 C C . LEU A 1 95 ? 4.896 -2.097 8.410 1.00 86.88 95 LEU A C 1
ATOM 694 O O . LEU A 1 95 ? 4.447 -1.488 9.388 1.00 86.88 95 LEU A O 1
ATOM 698 N N . ALA A 1 96 ? 5.666 -3.180 8.546 1.00 86.50 96 ALA A N 1
ATOM 699 C CA . ALA A 1 96 ? 6.008 -3.784 9.833 1.00 86.50 96 ALA A CA 1
ATOM 700 C C . ALA A 1 96 ? 6.911 -2.878 10.687 1.00 86.50 96 ALA A C 1
ATOM 702 O O . ALA A 1 96 ? 6.671 -2.729 11.886 1.00 86.50 96 ALA A O 1
ATOM 703 N N . THR A 1 97 ? 7.911 -2.246 10.067 1.00 80.50 97 THR A N 1
ATOM 704 C CA . THR A 1 97 ? 8.915 -1.407 10.746 1.00 80.50 97 THR A CA 1
ATOM 705 C C . THR A 1 97 ? 8.474 0.040 10.965 1.00 80.50 97 THR A C 1
ATOM 707 O O . THR A 1 97 ? 9.141 0.775 11.690 1.00 80.50 97 THR A O 1
ATOM 710 N N . GLY A 1 98 ? 7.373 0.472 10.341 1.00 68.31 98 GLY A N 1
ATOM 711 C CA . GLY A 1 98 ? 6.901 1.858 10.397 1.0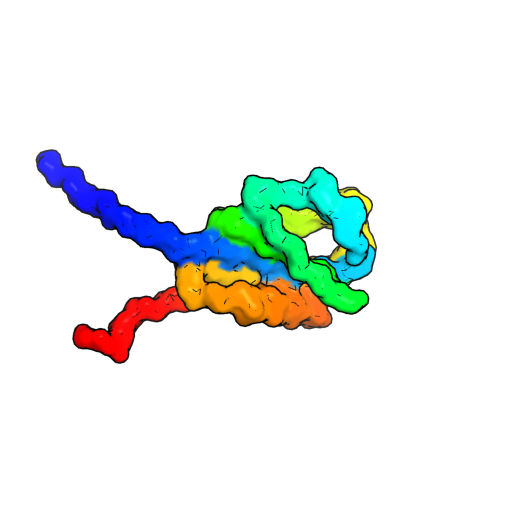0 68.31 98 GLY A CA 1
ATOM 712 C C . GLY A 1 98 ? 7.793 2.848 9.638 1.00 68.31 98 GLY A C 1
ATOM 713 O O . GLY A 1 98 ? 7.564 4.055 9.720 1.00 68.31 98 GLY A O 1
ATOM 714 N N . ARG A 1 99 ? 8.801 2.366 8.897 1.00 57.81 99 ARG A N 1
ATOM 715 C CA . ARG A 1 99 ? 9.588 3.189 7.974 1.00 57.81 99 ARG A CA 1
ATOM 716 C C . ARG A 1 99 ? 8.785 3.369 6.691 1.00 57.81 99 ARG A C 1
ATOM 718 O O . ARG A 1 99 ? 8.465 2.392 6.025 1.00 57.81 99 ARG 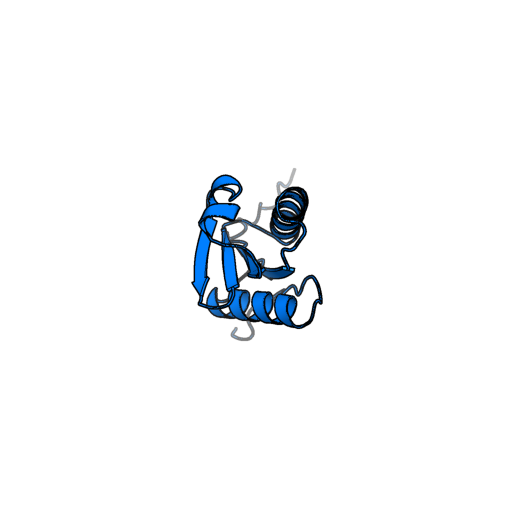A O 1
ATOM 725 N N . GLN A 1 100 ? 8.444 4.610 6.358 1.00 53.81 100 GLN A N 1
ATOM 726 C CA . GLN A 1 100 ? 7.814 4.920 5.076 1.00 53.81 100 GLN A CA 1
ATOM 727 C C . GLN A 1 100 ? 8.882 4.959 3.976 1.00 53.81 100 GLN A C 1
ATOM 729 O O . GLN A 1 100 ? 9.916 5.593 4.167 1.00 53.81 100 GLN A O 1
ATOM 734 N N . GLY A 1 101 ? 8.609 4.278 2.859 1.00 52.44 101 GLY A N 1
ATOM 735 C CA . GLY A 1 101 ? 9.380 4.333 1.617 1.00 52.44 101 GLY A CA 1
ATOM 736 C C . GLY A 1 101 ? 10.713 3.577 1.632 1.00 52.44 101 GLY A C 1
ATOM 737 O O . GLY A 1 101 ? 11.636 3.880 2.383 1.00 52.44 101 GLY A O 1
ATOM 738 N N . SER A 1 102 ? 10.859 2.595 0.747 1.00 52.09 102 SER A N 1
ATOM 739 C CA . SER A 1 102 ? 12.167 2.098 0.306 1.00 52.09 102 SER A CA 1
ATOM 740 C C . SER A 1 102 ? 12.118 1.939 -1.209 1.00 52.09 102 SER A C 1
ATOM 742 O O . SER A 1 102 ? 11.369 1.109 -1.720 1.00 52.09 102 SER A O 1
ATOM 744 N N . GLY A 1 103 ? 12.863 2.790 -1.915 1.00 44.47 103 GLY A N 1
ATOM 745 C CA . GLY A 1 103 ? 12.962 2.768 -3.372 1.00 44.47 103 GLY A CA 1
ATOM 746 C C . GLY A 1 103 ? 14.092 1.858 -3.819 1.00 44.47 103 GLY A C 1
ATOM 747 O O . GLY A 1 103 ? 15.218 1.997 -3.338 1.00 44.47 103 GLY A O 1
ATOM 748 N N . PHE A 1 104 ? 13.802 0.943 -4.742 1.00 47.91 104 PHE A N 1
ATOM 749 C CA . PHE A 1 104 ? 14.821 0.151 -5.423 1.00 47.91 104 PHE A CA 1
ATOM 750 C C . PHE A 1 104 ? 15.061 0.755 -6.803 1.00 47.91 104 PHE A C 1
ATOM 752 O O . PHE A 1 104 ? 14.283 0.552 -7.735 1.00 47.91 104 PHE A O 1
ATOM 759 N N . ARG A 1 105 ? 16.160 1.502 -6.931 1.00 35.88 105 ARG A N 1
ATOM 760 C CA . ARG A 1 105 ? 16.700 1.892 -8.233 1.00 35.88 105 ARG A CA 1
ATOM 761 C C . ARG A 1 105 ? 17.614 0.769 -8.705 1.00 35.88 105 ARG A C 1
ATOM 763 O O . ARG A 1 105 ? 18.786 0.724 -8.334 1.00 35.88 105 ARG A O 1
ATOM 770 N N . THR A 1 106 ? 17.070 -0.179 -9.459 1.00 37.47 106 THR A N 1
ATOM 771 C CA . THR A 1 106 ? 17.884 -1.205 -10.108 1.00 37.47 106 THR A CA 1
ATOM 772 C C . THR A 1 106 ? 18.460 -0.610 -11.391 1.00 37.47 106 THR A C 1
ATOM 774 O O . THR A 1 106 ? 17.899 -0.771 -12.468 1.00 37.47 106 THR A O 1
ATOM 777 N N . ASP A 1 107 ? 19.591 0.093 -11.300 1.00 30.80 107 ASP A N 1
ATOM 778 C CA . ASP A 1 107 ? 20.439 0.326 -12.473 1.00 30.80 107 ASP A CA 1
ATOM 779 C C . ASP A 1 107 ? 21.102 -1.016 -12.858 1.00 30.80 107 ASP A C 1
ATOM 781 O O . ASP A 1 107 ? 22.305 -1.203 -12.690 1.00 30.80 107 ASP A O 1
ATOM 785 N N . PHE A 1 108 ? 20.331 -1.989 -13.363 1.00 32.78 108 PHE A N 1
ATOM 786 C CA . PHE A 1 108 ? 20.888 -3.135 -14.091 1.00 32.78 108 PHE A CA 1
ATOM 787 C C . PHE A 1 108 ? 21.192 -2.676 -15.525 1.00 32.78 108 PHE A C 1
ATOM 789 O O . PHE A 1 108 ? 20.580 -3.098 -16.501 1.00 32.78 108 PHE A O 1
ATOM 796 N N . ARG A 1 109 ? 22.154 -1.756 -15.664 1.00 28.38 109 ARG A N 1
ATOM 797 C CA . ARG A 1 109 ? 22.930 -1.681 -16.902 1.00 28.38 109 ARG A CA 1
ATOM 798 C C . ARG A 1 109 ? 23.970 -2.784 -16.822 1.00 28.38 109 ARG A C 1
ATOM 800 O O . ARG A 1 109 ? 24.936 -2.664 -16.080 1.00 28.38 109 ARG A O 1
ATOM 807 N N . ASP A 1 110 ? 23.680 -3.862 -17.534 1.00 34.84 110 ASP A N 1
ATOM 808 C CA . ASP A 1 110 ? 24.642 -4.674 -18.272 1.00 34.84 110 ASP A CA 1
ATOM 809 C C . ASP A 1 110 ? 26.079 -4.693 -17.698 1.00 34.84 110 ASP A C 1
ATOM 811 O O . ASP A 1 110 ? 26.916 -3.843 -17.993 1.00 34.84 110 ASP A O 1
ATOM 815 N N . GLN A 1 111 ? 26.362 -5.687 -16.852 1.00 31.56 111 GLN A N 1
ATOM 816 C CA . GLN A 1 111 ? 27.715 -6.234 -16.701 1.00 31.56 111 GLN A CA 1
ATOM 817 C C . GLN A 1 111 ? 27.794 -7.577 -17.446 1.00 31.56 111 GLN A C 1
ATOM 819 O O . GLN A 1 111 ? 28.223 -8.587 -16.886 1.00 31.56 111 GLN A O 1
ATOM 824 N N . ALA A 1 112 ? 27.334 -7.607 -18.700 1.00 34.12 112 ALA A N 1
ATOM 825 C CA . ALA A 1 112 ? 27.485 -8.751 -19.589 1.00 34.12 112 ALA A CA 1
ATOM 826 C C . ALA A 1 112 ? 27.608 -8.300 -21.059 1.00 34.12 112 ALA A C 1
ATOM 828 O O . ALA A 1 112 ? 26.798 -8.683 -21.901 1.00 34.12 112 ALA A O 1
ATOM 829 N N . GLY A 1 113 ? 28.673 -7.546 -21.367 1.00 32.28 113 GLY A N 1
ATOM 830 C CA . GLY A 1 113 ? 29.052 -7.165 -22.733 1.00 32.28 113 GLY A CA 1
ATOM 831 C C . GLY A 1 113 ? 30.283 -6.279 -22.806 1.00 32.28 113 GLY A C 1
ATOM 832 O O . GLY A 1 113 ? 30.103 -5.049 -22.916 1.00 32.28 113 GLY A O 1
#